Protein AF-A0A9W7YQU5-F1 (afdb_monomer_lite)

Sequence (117 aa):
QVSAEYRDYLVWQFITEVGELLDVMQHAECRMYSSSLLFVYDASKSKYEQVFPSDGQGRKTRGFADRDSDEHEDDSLLDMKAIDFAHSHWMPGQGRDELYIAGLQKLIEVFQSLIED

pLDDT: mean 83.74, std 18.57, range [37.47, 98.56]

Radius of gyration: 16.82 Å; chains: 1; bounding box: 39×33×48 Å

Secondary structure (DSSP, 8-state):
---HHHHHHHHHHHHHHHHHHHHHHHH--EEESS-EEEEEE---HHHHHHHS-TTTT------SS----TT-----SEEEEEE--TTEEE-TTS---HHHHHHHHHHHHHHHHHHH-

Structure (mmCIF, N/CA/C/O backbone):
data_AF-A0A9W7YQU5-F1
#
_entry.id   AF-A0A9W7YQU5-F1
#
loop_
_atom_site.group_PDB
_atom_site.id
_atom_site.type_symbol
_atom_site.label_atom_id
_atom_site.label_alt_id
_atom_site.label_comp_id
_atom_site.label_asym_id
_atom_site.label_entity_id
_atom_site.label_seq_id
_atom_site.pdbx_PDB_ins_code
_atom_site.Cartn_x
_atom_site.Cartn_y
_atom_site.Cartn_z
_atom_site.occupancy
_atom_site.B_iso_or_equiv
_atom_site.auth_seq_id
_atom_site.auth_comp_id
_atom_site.auth_asym_id
_atom_site.auth_atom_id
_atom_site.pdbx_PDB_model_num
ATOM 1 N N . GLN A 1 1 ? 20.850 -4.525 -12.793 1.00 58.28 1 GLN A N 1
ATOM 2 C CA . GLN A 1 1 ? 20.420 -3.332 -12.039 1.00 58.28 1 GLN A CA 1
ATOM 3 C C . GLN A 1 1 ? 19.052 -2.941 -12.574 1.00 58.28 1 GLN A C 1
ATOM 5 O O . GLN A 1 1 ? 18.892 -2.954 -13.790 1.00 58.28 1 GLN A O 1
ATOM 10 N N . VAL A 1 2 ? 18.076 -2.713 -11.695 1.00 69.50 2 VAL A N 1
ATOM 11 C CA . VAL A 1 2 ? 16.735 -2.220 -12.062 1.00 69.50 2 VAL A CA 1
ATOM 12 C C . VAL A 1 2 ? 16.891 -0.838 -12.713 1.00 69.50 2 VAL A C 1
ATOM 14 O O . VAL A 1 2 ? 17.706 -0.046 -12.237 1.00 69.50 2 VAL A O 1
ATOM 17 N N . SER A 1 3 ? 16.204 -0.570 -13.830 1.00 83.56 3 SER A N 1
ATOM 18 C CA . SER A 1 3 ? 16.246 0.756 -14.465 1.00 83.56 3 SER A CA 1
ATOM 19 C C . SER A 1 3 ? 15.560 1.791 -13.569 1.00 83.56 3 SER A C 1
ATOM 21 O O . SER A 1 3 ? 14.670 1.439 -12.797 1.00 83.56 3 SER A O 1
ATOM 23 N N . ALA A 1 4 ? 15.954 3.064 -13.671 1.00 86.38 4 ALA A N 1
ATOM 24 C CA . ALA A 1 4 ? 15.293 4.139 -12.924 1.00 86.38 4 ALA A CA 1
ATOM 25 C C . ALA A 1 4 ? 13.789 4.191 -13.251 1.00 8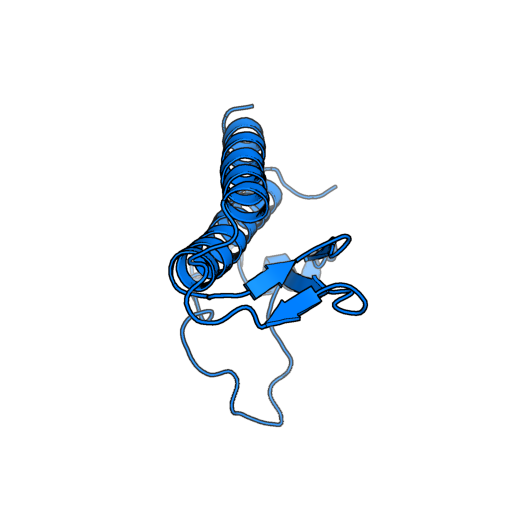6.38 4 ALA A C 1
ATOM 27 O O . ALA A 1 4 ? 12.968 4.225 -12.349 1.00 86.38 4 ALA A O 1
ATOM 28 N N . GLU A 1 5 ? 13.435 4.035 -14.530 1.00 85.75 5 GLU A N 1
ATOM 29 C CA . GLU A 1 5 ? 12.044 3.949 -14.992 1.00 85.75 5 GLU A CA 1
ATOM 30 C C . GLU A 1 5 ? 11.267 2.797 -14.336 1.00 85.75 5 GLU A C 1
ATOM 32 O O . GLU A 1 5 ? 10.142 2.992 -13.879 1.00 85.75 5 GLU A O 1
ATOM 37 N N . TYR A 1 6 ? 11.867 1.603 -14.231 1.00 86.44 6 TYR A N 1
ATOM 38 C CA . TYR A 1 6 ? 11.194 0.471 -13.595 1.00 86.44 6 TYR A CA 1
ATOM 39 C C . TYR A 1 6 ? 11.057 0.673 -12.084 1.00 86.44 6 TYR A C 1
ATOM 41 O O . TYR A 1 6 ? 10.009 0.378 -11.518 1.00 86.44 6 TYR A O 1
ATOM 49 N N . ARG A 1 7 ? 12.082 1.228 -11.428 1.00 89.31 7 ARG A N 1
ATOM 50 C CA . ARG A 1 7 ? 12.007 1.613 -10.014 1.00 89.31 7 ARG A CA 1
ATOM 51 C C . ARG A 1 7 ? 10.864 2.600 -9.784 1.00 89.31 7 ARG A C 1
ATOM 53 O O . ARG A 1 7 ? 10.058 2.367 -8.892 1.00 89.31 7 ARG A O 1
ATOM 60 N N . ASP A 1 8 ? 10.775 3.658 -10.582 1.00 91.06 8 ASP A N 1
ATOM 61 C CA . ASP A 1 8 ? 9.753 4.692 -10.410 1.00 91.06 8 ASP A CA 1
ATOM 62 C C . ASP A 1 8 ? 8.352 4.111 -10.631 1.00 91.06 8 ASP A C 1
ATOM 64 O O . ASP A 1 8 ? 7.443 4.389 -9.851 1.00 91.06 8 ASP A O 1
ATOM 68 N N . TYR A 1 9 ? 8.188 3.226 -11.623 1.00 90.50 9 TYR A N 1
ATOM 69 C CA . TYR A 1 9 ? 6.957 2.456 -11.803 1.00 90.50 9 TYR A CA 1
ATOM 70 C C . TYR A 1 9 ? 6.595 1.642 -10.550 1.00 90.50 9 TYR A C 1
ATOM 72 O O . TYR A 1 9 ? 5.470 1.755 -10.066 1.00 90.50 9 TYR A O 1
ATOM 80 N N . LEU A 1 10 ? 7.534 0.865 -9.994 1.00 92.31 10 LEU A N 1
ATOM 81 C CA . LEU A 1 10 ? 7.294 0.063 -8.787 1.00 92.31 10 LEU A CA 1
ATOM 82 C C . LEU A 1 10 ? 6.879 0.937 -7.599 1.00 92.31 10 LEU A C 1
ATOM 84 O O . LEU A 1 10 ? 5.913 0.618 -6.908 1.00 92.31 10 LEU A O 1
ATOM 88 N N . VAL A 1 11 ? 7.574 2.056 -7.375 1.00 95.25 11 VAL A N 1
ATOM 89 C CA . VAL A 1 11 ? 7.265 2.968 -6.265 1.00 95.25 11 VAL A CA 1
ATOM 90 C C . VAL A 1 11 ? 5.878 3.591 -6.443 1.00 95.25 11 VAL A C 1
ATOM 92 O O . VAL A 1 11 ? 5.090 3.589 -5.500 1.00 95.25 11 VAL A O 1
ATOM 95 N N . TRP A 1 12 ? 5.526 4.047 -7.649 1.00 94.88 12 TRP A N 1
ATOM 96 C CA . TRP A 1 12 ? 4.186 4.574 -7.940 1.00 94.88 12 TRP A CA 1
ATOM 97 C C . TRP A 1 12 ? 3.072 3.553 -7.701 1.00 94.88 12 TRP A C 1
ATOM 99 O O . TRP A 1 12 ? 2.003 3.896 -7.189 1.00 94.88 12 TRP A O 1
ATOM 109 N N . GLN A 1 13 ? 3.304 2.293 -8.061 1.00 94.25 13 GLN A N 1
ATOM 110 C CA . GLN A 1 13 ? 2.337 1.230 -7.813 1.00 94.25 13 GLN A CA 1
ATOM 111 C C . GLN A 1 13 ? 2.204 0.923 -6.319 1.00 94.25 13 GLN A C 1
ATOM 113 O O . GLN A 1 13 ? 1.084 0.829 -5.829 1.00 94.25 13 GLN A O 1
ATOM 118 N N . PHE A 1 14 ? 3.300 0.881 -5.558 1.00 97.19 14 PHE A N 1
ATOM 119 C CA . PHE A 1 14 ? 3.206 0.718 -4.105 1.00 97.19 14 PHE A CA 1
ATOM 120 C C . PHE A 1 14 ? 2.525 1.900 -3.408 1.00 97.19 14 PHE A C 1
ATOM 122 O O . PHE A 1 14 ? 1.775 1.680 -2.462 1.00 97.19 14 PHE A O 1
ATOM 129 N N . ILE A 1 15 ? 2.706 3.138 -3.884 1.00 97.75 15 ILE A N 1
ATOM 130 C CA . ILE A 1 15 ? 1.914 4.289 -3.412 1.00 97.75 15 ILE A CA 1
ATOM 131 C C . ILE A 1 15 ? 0.419 4.042 -3.640 1.00 97.75 15 ILE A C 1
ATOM 133 O O . ILE A 1 15 ? -0.388 4.343 -2.763 1.00 97.75 15 ILE A O 1
ATOM 137 N N . THR A 1 16 ? 0.058 3.483 -4.797 1.00 96.56 16 THR A N 1
ATOM 138 C CA . THR A 1 16 ? -1.336 3.168 -5.138 1.00 96.56 16 THR A CA 1
ATOM 139 C C . THR A 1 16 ? -1.900 2.106 -4.190 1.00 96.56 16 THR A C 1
ATOM 141 O O . THR A 1 16 ? -2.909 2.359 -3.541 1.00 96.56 16 THR A O 1
ATOM 144 N N . GLU A 1 17 ? -1.204 0.981 -4.014 1.00 97.25 17 GLU A N 1
ATOM 145 C CA . GLU A 1 17 ? -1.617 -0.120 -3.125 1.00 97.25 17 GLU A CA 1
ATOM 146 C C . GLU A 1 17 ? -1.733 0.316 -1.650 1.00 97.25 17 GLU A C 1
ATOM 148 O O . GLU A 1 17 ? -2.705 -0.007 -0.963 1.00 97.25 17 GLU A O 1
ATOM 153 N N . VAL A 1 18 ? -0.775 1.106 -1.145 1.00 98.38 18 VAL A N 1
ATOM 154 C CA . VAL A 1 18 ? -0.857 1.674 0.213 1.00 98.38 18 VAL A CA 1
ATOM 155 C C . VAL A 1 18 ? -2.023 2.663 0.319 1.00 98.38 18 VAL A C 1
ATOM 157 O O . VAL A 1 18 ? -2.684 2.716 1.356 1.00 98.38 18 VAL A O 1
ATOM 160 N N . GLY A 1 19 ? -2.299 3.425 -0.743 1.00 98.19 19 GLY A N 1
ATOM 161 C CA . GLY A 1 19 ? -3.442 4.333 -0.832 1.00 98.19 19 GLY A CA 1
ATOM 162 C C . GLY A 1 19 ? -4.790 3.609 -0.777 1.00 98.19 19 GLY A C 1
ATOM 163 O O . GLY A 1 19 ? -5.686 4.053 -0.062 1.00 98.19 19 GLY A O 1
ATOM 164 N N . GLU A 1 20 ? -4.918 2.471 -1.457 1.00 97.62 20 GLU A N 1
ATOM 165 C CA . GLU A 1 20 ? -6.115 1.623 -1.396 1.00 97.62 20 GLU A CA 1
ATOM 166 C C . GLU A 1 20 ? -6.324 1.047 0.007 1.00 97.62 20 GLU A C 1
ATOM 168 O O . GLU A 1 20 ? -7.424 1.121 0.559 1.00 97.62 20 GLU A O 1
ATOM 173 N N . LEU A 1 21 ? -5.259 0.543 0.640 1.00 97.88 21 LEU A N 1
ATOM 174 C CA . LEU A 1 21 ? -5.336 0.094 2.030 1.00 97.88 21 LEU A CA 1
ATOM 175 C C . LEU A 1 21 ? -5.719 1.242 2.973 1.00 97.88 21 LEU A C 1
ATOM 177 O O . LEU A 1 21 ? -6.517 1.046 3.889 1.00 97.88 21 LEU A O 1
ATOM 181 N N . LEU A 1 22 ? -5.172 2.439 2.760 1.00 98.31 22 LEU A N 1
ATOM 182 C CA . LEU A 1 22 ? -5.512 3.622 3.543 1.00 98.31 22 LEU A CA 1
ATOM 183 C C . LEU A 1 22 ? -7.003 3.967 3.417 1.00 98.31 22 LEU A C 1
ATOM 185 O O . LEU A 1 22 ? -7.629 4.249 4.437 1.00 98.31 22 LEU A O 1
ATOM 189 N N . ASP A 1 23 ? -7.582 3.912 2.216 1.00 98.06 23 ASP A N 1
ATOM 190 C CA . ASP A 1 23 ? -9.016 4.152 2.002 1.00 98.06 23 ASP A CA 1
ATOM 191 C C . ASP A 1 23 ? -9.890 3.130 2.750 1.00 98.06 23 ASP A C 1
ATOM 193 O O . ASP A 1 23 ? -10.832 3.501 3.458 1.00 98.06 23 ASP A O 1
ATOM 197 N N . VAL A 1 24 ? -9.514 1.847 2.711 1.00 97.12 24 VAL A N 1
ATOM 198 C CA . VAL A 1 24 ? -10.179 0.799 3.504 1.00 97.12 24 VAL A CA 1
ATOM 199 C C . VAL A 1 24 ? -10.074 1.101 5.001 1.00 97.12 24 VAL A C 1
ATOM 201 O O . VAL A 1 24 ? -11.078 1.089 5.719 1.00 97.12 24 VAL A O 1
ATOM 204 N N . MET A 1 25 ? -8.873 1.418 5.487 1.00 97.19 25 MET A N 1
ATOM 205 C CA . MET A 1 25 ? -8.623 1.662 6.909 1.00 97.19 25 MET A CA 1
ATOM 206 C C . MET A 1 25 ? -9.310 2.926 7.436 1.00 97.19 25 MET A C 1
ATOM 208 O O . MET A 1 25 ? -9.612 2.988 8.626 1.00 97.19 25 MET A O 1
ATOM 212 N N . GLN A 1 26 ? -9.626 3.905 6.582 1.00 97.00 26 GLN A N 1
ATOM 213 C CA . GLN A 1 26 ? -10.416 5.078 6.977 1.00 97.00 26 GLN A CA 1
ATOM 214 C C . GLN A 1 26 ? -11.844 4.725 7.410 1.00 97.00 26 GLN A C 1
ATOM 216 O O . GLN A 1 26 ? -12.429 5.463 8.206 1.00 97.00 26 GLN A O 1
ATOM 221 N N . HIS A 1 27 ? -12.378 3.609 6.913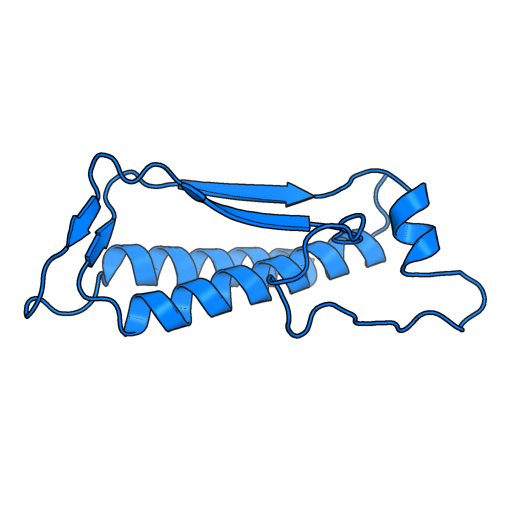 1.00 95.88 27 HIS A N 1
ATOM 222 C CA . HIS A 1 27 ? -13.749 3.165 7.157 1.00 95.88 27 HIS A CA 1
ATOM 223 C C . HIS A 1 27 ? -13.821 1.906 8.035 1.00 95.88 27 HIS A C 1
ATOM 225 O O . HIS A 1 27 ? -14.886 1.581 8.561 1.00 95.88 27 HIS A O 1
ATOM 231 N N . ALA A 1 28 ? -12.705 1.197 8.218 1.00 95.75 28 ALA A N 1
ATOM 232 C CA . ALA A 1 28 ? -12.642 -0.007 9.032 1.00 95.75 28 ALA A CA 1
ATOM 233 C C . ALA A 1 28 ? -12.587 0.312 10.536 1.00 95.75 28 ALA A C 1
ATOM 235 O O . ALA A 1 28 ? -11.718 1.039 11.017 1.00 95.75 28 ALA A O 1
ATOM 236 N N . GLU A 1 29 ? -13.474 -0.311 11.310 1.00 97.44 29 GLU A N 1
ATOM 237 C CA . GLU A 1 29 ? -13.474 -0.232 12.773 1.00 97.44 29 GLU A CA 1
ATOM 238 C C . GLU A 1 29 ? -12.681 -1.392 13.386 1.00 97.44 29 GLU A C 1
ATOM 240 O O . GLU A 1 29 ? -13.209 -2.231 14.114 1.00 97.44 29 GLU A O 1
ATOM 245 N N . CYS A 1 30 ? -11.391 -1.472 13.069 1.00 96.56 30 CYS A N 1
ATOM 246 C CA . CYS A 1 30 ? -10.472 -2.440 13.663 1.00 96.56 30 CYS A CA 1
ATOM 247 C C . CYS A 1 30 ? -9.288 -1.742 14.339 1.00 96.56 30 CYS A C 1
ATOM 249 O O . CYS A 1 30 ? -9.114 -0.528 14.236 1.00 96.56 30 CYS A O 1
ATOM 251 N N . ARG A 1 31 ? -8.495 -2.508 15.088 1.00 97.12 31 ARG A N 1
ATOM 252 C CA . ARG A 1 31 ? -7.175 -2.108 15.579 1.00 97.12 31 ARG A CA 1
ATOM 253 C C . ARG A 1 31 ? -6.154 -3.120 15.109 1.00 97.12 31 ARG A C 1
ATOM 255 O O . ARG A 1 31 ? -6.370 -4.314 15.307 1.00 97.12 31 ARG A O 1
ATOM 262 N N . MET A 1 32 ? -5.079 -2.654 14.491 1.00 95.50 32 MET A N 1
ATOM 263 C CA . MET A 1 32 ? -4.050 -3.507 13.902 1.00 95.50 32 MET A CA 1
ATOM 264 C C . MET A 1 32 ? -2.730 -3.336 14.647 1.00 95.50 32 MET A C 1
ATOM 266 O O . MET A 1 32 ? -1.873 -2.533 14.277 1.00 95.50 32 MET A O 1
ATOM 270 N N . TYR A 1 33 ? -2.563 -4.099 15.727 1.00 93.62 33 TYR A N 1
ATOM 2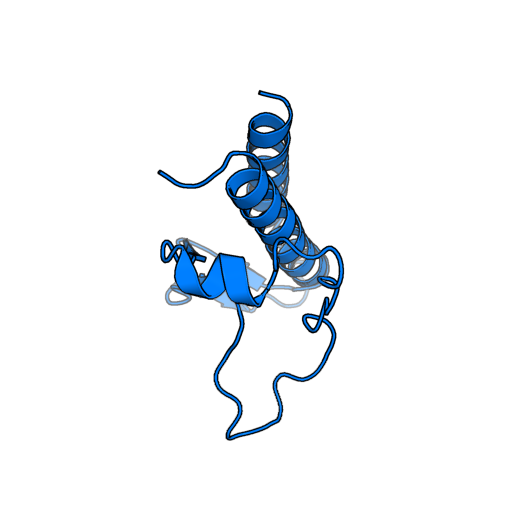71 C CA . TYR A 1 33 ? -1.320 -4.101 16.491 1.00 93.62 33 TYR A CA 1
ATOM 272 C C . TYR A 1 33 ? -0.343 -5.122 15.919 1.00 93.62 33 TYR A C 1
ATOM 274 O O . TYR A 1 33 ? -0.707 -6.271 15.679 1.00 93.62 33 TYR A O 1
ATOM 282 N N . SER A 1 34 ? 0.912 -4.704 15.736 1.00 94.19 34 SER A N 1
ATOM 283 C CA . SER A 1 34 ? 2.013 -5.572 15.290 1.00 94.19 34 SER A CA 1
ATOM 284 C C . SER A 1 34 ? 1.810 -6.258 13.931 1.00 94.19 34 SER A C 1
ATOM 286 O O . SER A 1 34 ? 2.555 -7.177 13.606 1.00 94.19 34 SER A O 1
ATOM 288 N N . SER A 1 35 ? 0.858 -5.796 13.119 1.00 95.31 35 SER A N 1
ATOM 289 C CA . SER A 1 35 ? 0.745 -6.211 11.719 1.00 95.31 35 SER A CA 1
ATOM 290 C C . SER A 1 35 ? 1.860 -5.601 10.872 1.00 95.31 35 SER A C 1
ATOM 292 O O . SER A 1 35 ? 2.338 -4.506 11.178 1.00 95.31 35 SER A O 1
ATOM 294 N N . SER A 1 36 ? 2.196 -6.253 9.764 1.00 96.12 36 SER A N 1
ATOM 295 C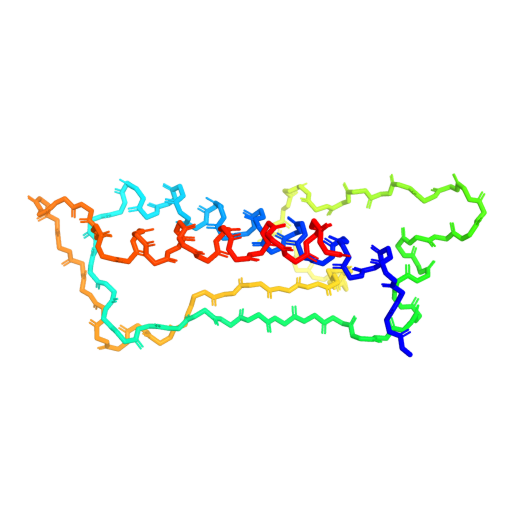 CA . SER A 1 36 ? 3.213 -5.783 8.818 1.00 96.12 36 SER A CA 1
ATOM 296 C C . SER A 1 36 ? 2.632 -5.584 7.423 1.00 96.12 36 SER A C 1
ATOM 298 O O . SER A 1 36 ? 1.637 -6.209 7.062 1.00 96.12 36 SER A O 1
ATOM 300 N N . LEU A 1 37 ? 3.275 -4.734 6.623 1.00 97.69 37 LEU A N 1
ATOM 301 C CA . LEU A 1 37 ? 3.058 -4.685 5.179 1.00 97.69 37 LEU A CA 1
ATOM 302 C C . LEU A 1 37 ? 4.194 -5.434 4.485 1.00 97.69 37 LEU A C 1
ATOM 304 O O . LEU A 1 37 ? 5.367 -5.126 4.698 1.00 97.69 37 LEU A O 1
ATOM 308 N N . LEU A 1 38 ? 3.839 -6.419 3.668 1.00 97.88 38 LEU A N 1
ATOM 309 C CA . LEU A 1 38 ? 4.758 -7.170 2.828 1.00 97.88 38 LEU A CA 1
ATOM 310 C C . LEU A 1 38 ? 4.717 -6.600 1.411 1.00 97.88 38 LEU A C 1
ATOM 312 O O . LEU A 1 38 ? 3.661 -6.588 0.783 1.00 97.88 38 LEU A O 1
ATOM 316 N N . PHE A 1 39 ? 5.879 -6.170 0.926 1.00 96.81 39 PHE A N 1
ATOM 317 C CA . PHE A 1 39 ? 6.091 -5.672 -0.429 1.00 96.81 39 PHE A CA 1
ATOM 318 C C . PHE A 1 39 ? 6.917 -6.694 -1.204 1.00 96.81 39 PHE A C 1
ATOM 320 O O . PHE A 1 39 ? 8.027 -7.039 -0.790 1.00 96.81 39 PHE A O 1
ATOM 327 N N . VAL A 1 40 ? 6.391 -7.172 -2.327 1.00 94.88 40 VAL A N 1
ATOM 328 C CA . VAL A 1 40 ? 7.074 -8.114 -3.218 1.00 94.88 40 VAL A CA 1
ATOM 329 C C . VAL A 1 40 ? 7.095 -7.512 -4.612 1.00 94.88 40 VAL A C 1
ATOM 331 O O . VAL A 1 40 ? 6.117 -6.914 -5.040 1.00 94.88 40 VAL A O 1
ATOM 334 N N . TYR A 1 41 ? 8.211 -7.648 -5.320 1.00 92.38 41 TYR A N 1
ATOM 335 C CA . TYR A 1 41 ? 8.312 -7.248 -6.718 1.00 92.38 41 TYR A CA 1
ATOM 336 C C . TYR A 1 41 ? 9.187 -8.223 -7.494 1.00 92.38 41 TYR A C 1
ATOM 338 O O . TYR A 1 41 ? 10.069 -8.882 -6.934 1.00 92.38 41 TYR A O 1
ATOM 346 N N . ASP A 1 42 ? 8.953 -8.298 -8.798 1.00 89.25 42 ASP A N 1
ATOM 347 C CA . ASP A 1 42 ? 9.751 -9.113 -9.696 1.00 89.25 42 ASP A CA 1
ATOM 348 C C . ASP A 1 42 ? 10.999 -8.338 -10.145 1.00 89.25 42 ASP A C 1
ATOM 350 O O . ASP A 1 42 ? 10.924 -7.311 -10.820 1.00 89.25 42 ASP A O 1
ATOM 354 N N . ALA A 1 43 ? 12.180 -8.823 -9.765 1.00 85.50 43 ALA A N 1
ATOM 355 C CA . ALA A 1 43 ? 13.451 -8.218 -10.160 1.00 85.50 43 ALA A CA 1
ATOM 356 C C . ALA A 1 43 ? 13.940 -8.675 -11.553 1.00 85.50 43 ALA A C 1
ATOM 358 O O . ALA A 1 43 ? 15.006 -8.239 -12.004 1.00 85.50 43 ALA A O 1
ATOM 359 N N . SER A 1 44 ? 13.218 -9.575 -12.231 1.00 81.06 44 SER A N 1
ATOM 360 C CA . SER A 1 44 ? 13.608 -10.113 -13.533 1.00 81.06 44 SER A CA 1
ATOM 361 C C . SER A 1 44 ? 13.368 -9.102 -14.656 1.00 81.06 44 SER A C 1
ATOM 363 O O . SER A 1 44 ? 12.277 -8.574 -14.871 1.00 81.06 44 SER A O 1
ATOM 365 N N . LYS A 1 45 ? 14.424 -8.858 -15.436 1.00 69.62 45 LYS A N 1
ATOM 366 C CA . LYS A 1 45 ? 14.386 -7.953 -16.594 1.00 69.62 45 LYS A CA 1
ATOM 367 C C . LYS A 1 45 ? 13.408 -8.430 -17.676 1.00 69.62 45 LYS A C 1
ATOM 369 O O . LYS A 1 45 ? 12.819 -7.611 -18.369 1.00 69.62 45 LYS A O 1
ATOM 374 N N . SER A 1 46 ? 13.219 -9.744 -17.792 1.00 72.88 46 SER A N 1
ATOM 375 C CA . SER A 1 46 ? 12.372 -10.370 -18.808 1.00 72.88 46 SER A CA 1
ATOM 376 C C . SER A 1 46 ? 10.892 -10.032 -18.651 1.00 72.88 46 SER A C 1
ATOM 378 O O . SER A 1 46 ? 10.242 -9.776 -19.658 1.00 72.88 46 SER A O 1
ATOM 380 N N . LYS A 1 47 ? 10.355 -9.996 -17.423 1.00 72.75 47 LYS A N 1
ATOM 381 C CA . LYS A 1 47 ? 8.945 -9.630 -17.215 1.00 72.75 47 LYS A CA 1
ATOM 382 C C . LYS A 1 47 ? 8.705 -8.144 -17.445 1.00 72.75 47 LYS A C 1
ATOM 384 O O . LYS A 1 47 ? 7.728 -7.768 -18.082 1.00 72.75 47 LYS A O 1
ATOM 389 N N . TYR A 1 48 ? 9.641 -7.300 -17.012 1.00 74.19 48 TYR A N 1
ATOM 390 C CA . TYR A 1 48 ? 9.591 -5.875 -17.329 1.00 74.19 48 TYR A CA 1
ATOM 391 C C . TYR A 1 48 ? 9.527 -5.632 -18.843 1.00 74.19 48 TYR A C 1
ATOM 393 O O . TYR A 1 48 ? 8.652 -4.910 -19.301 1.00 74.19 48 TYR A O 1
ATOM 401 N N . GLU A 1 49 ? 10.400 -6.263 -19.634 1.00 73.81 49 GLU A N 1
ATOM 402 C CA . GLU A 1 49 ? 10.424 -6.094 -21.097 1.00 73.81 49 GLU A CA 1
ATOM 403 C C . GLU A 1 49 ? 9.152 -6.617 -21.791 1.00 73.81 49 GLU A C 1
ATOM 405 O O . GLU A 1 49 ? 8.796 -6.127 -22.861 1.00 73.81 49 GLU A O 1
ATOM 410 N N . GLN A 1 50 ? 8.438 -7.571 -21.182 1.00 72.25 50 GLN A N 1
ATOM 411 C CA . GLN A 1 50 ? 7.127 -8.027 -21.662 1.00 72.25 50 GLN A CA 1
ATOM 412 C C . GLN A 1 50 ? 6.029 -6.982 -21.424 1.00 72.25 50 GLN A C 1
ATOM 414 O O . GLN A 1 50 ? 5.165 -6.790 -22.280 1.00 72.25 50 GLN A O 1
ATOM 419 N N . VAL A 1 51 ? 6.068 -6.289 -20.282 1.00 68.44 51 VAL A N 1
ATOM 420 C CA . VAL A 1 51 ? 5.088 -5.252 -19.915 1.00 68.44 51 VAL A CA 1
ATOM 421 C C . VAL A 1 51 ? 5.407 -3.907 -20.586 1.00 68.44 51 VAL A C 1
ATOM 423 O O . VAL A 1 51 ? 4.498 -3.189 -21.010 1.00 68.44 51 VAL A O 1
ATOM 426 N N . PHE A 1 52 ? 6.695 -3.602 -20.757 1.00 69.38 52 PHE A N 1
ATOM 427 C CA . PHE A 1 52 ? 7.239 -2.383 -21.358 1.00 69.38 52 PHE A CA 1
ATOM 428 C C . PHE A 1 52 ? 8.156 -2.710 -22.557 1.00 69.38 52 PHE A C 1
ATOM 430 O O . PHE A 1 52 ? 9.374 -2.511 -22.488 1.00 69.38 52 PHE A O 1
ATOM 437 N N . PRO A 1 53 ? 7.608 -3.222 -23.676 1.00 66.94 53 PRO A N 1
ATOM 438 C CA . PRO A 1 53 ? 8.397 -3.510 -24.867 1.00 66.94 53 PRO A CA 1
ATOM 439 C C . PRO A 1 53 ? 8.967 -2.225 -25.479 1.00 66.94 53 PRO A C 1
ATOM 441 O O . PRO A 1 53 ? 8.272 -1.215 -25.618 1.00 66.94 53 PRO A O 1
ATOM 444 N N . SER A 1 54 ? 10.232 -2.285 -25.904 1.00 63.88 54 SER A N 1
ATOM 445 C CA . SER A 1 54 ? 10.995 -1.153 -26.458 1.00 63.88 54 SER A CA 1
ATOM 446 C C . SER A 1 54 ? 10.410 -0.562 -27.751 1.00 63.88 54 SER A C 1
ATOM 448 O O . SER A 1 54 ? 10.778 0.541 -28.148 1.00 63.88 54 SER A O 1
ATOM 450 N N . ASP A 1 55 ? 9.462 -1.257 -28.379 1.00 64.00 55 ASP A N 1
ATOM 451 C CA . ASP A 1 55 ? 8.931 -0.946 -29.709 1.00 64.00 55 ASP A CA 1
ATOM 452 C C . ASP A 1 55 ? 7.738 0.034 -29.674 1.00 64.00 55 ASP A C 1
ATOM 454 O O . ASP A 1 55 ? 7.048 0.233 -30.675 1.00 64.00 55 ASP A O 1
ATOM 458 N N . GLY A 1 56 ? 7.452 0.642 -28.516 1.00 52.53 56 GLY A N 1
ATOM 459 C CA . GLY A 1 56 ? 6.429 1.686 -28.368 1.00 52.53 56 GLY A CA 1
ATOM 460 C C . GLY A 1 56 ? 4.973 1.198 -28.394 1.00 52.53 56 GLY A C 1
ATOM 461 O O . GLY A 1 56 ? 4.060 2.016 -28.319 1.00 52.53 56 GLY A O 1
ATOM 462 N N . GLN A 1 57 ? 4.728 -0.116 -28.459 1.00 56.50 57 GLN A N 1
ATOM 463 C CA . GLN A 1 57 ? 3.382 -0.715 -28.348 1.00 56.50 57 GLN A CA 1
ATOM 464 C C . GLN A 1 57 ? 2.970 -1.056 -26.900 1.00 56.50 57 GLN A C 1
ATOM 466 O O . GLN A 1 57 ? 1.907 -1.631 -26.664 1.00 56.50 57 GLN A O 1
ATOM 471 N N . GLY A 1 58 ? 3.794 -0.700 -25.912 1.00 47.44 58 GLY A N 1
ATOM 472 C CA . GLY A 1 58 ? 3.590 -1.043 -24.507 1.00 47.44 58 GLY A CA 1
ATOM 473 C C . GLY A 1 58 ? 2.634 -0.106 -23.779 1.00 47.44 58 GLY A C 1
ATOM 474 O O . GLY A 1 58 ? 3.061 0.883 -23.190 1.00 47.44 58 GLY A O 1
ATOM 475 N N . ARG A 1 59 ? 1.339 -0.435 -23.762 1.00 53.53 59 ARG A N 1
ATOM 476 C CA . ARG A 1 59 ? 0.447 -0.010 -22.673 1.00 53.53 59 ARG A CA 1
ATOM 477 C C . ARG A 1 59 ? -0.750 -0.950 -22.551 1.00 53.53 59 ARG A C 1
ATOM 479 O O . ARG A 1 59 ? -1.865 -0.627 -22.947 1.00 53.53 59 ARG A O 1
ATOM 486 N N . LYS A 1 60 ? -0.530 -2.127 -21.970 1.00 47.91 60 LYS A N 1
ATOM 487 C CA . LYS A 1 60 ? -1.610 -2.838 -21.280 1.00 47.91 60 LYS A CA 1
ATOM 488 C C . LYS A 1 60 ? -1.430 -2.604 -19.790 1.00 47.91 60 LYS A C 1
ATOM 490 O O . LYS A 1 60 ? -0.873 -3.430 -19.085 1.00 47.91 60 LYS A O 1
ATOM 495 N N . THR A 1 61 ? -1.935 -1.475 -19.306 1.00 48.22 61 THR A N 1
ATOM 496 C CA . THR A 1 61 ? -2.346 -1.357 -17.904 1.00 48.22 61 THR A CA 1
ATOM 497 C C . THR A 1 61 ? -3.518 -2.321 -17.695 1.00 48.22 61 THR A C 1
ATOM 499 O O . THR A 1 61 ? -4.675 -1.919 -17.761 1.00 48.22 61 THR A O 1
ATOM 502 N N . ARG A 1 62 ? -3.231 -3.618 -17.552 1.00 45.59 62 ARG A N 1
ATOM 503 C CA . ARG A 1 62 ? -4.202 -4.666 -17.195 1.00 45.59 62 ARG A CA 1
ATOM 504 C C . ARG A 1 62 ? -4.226 -4.912 -15.681 1.00 45.59 62 ARG A C 1
ATOM 506 O O . ARG A 1 62 ? -4.462 -6.019 -15.234 1.00 45.59 62 ARG A O 1
ATOM 513 N N . GLY A 1 63 ? -4.006 -3.860 -14.899 1.00 43.38 63 GLY A N 1
ATOM 514 C CA . GLY A 1 63 ? -4.150 -3.871 -13.443 1.00 43.38 63 GLY A CA 1
ATOM 515 C C . GLY A 1 63 ? -5.375 -3.082 -12.992 1.00 43.38 63 GLY A C 1
ATOM 516 O O . GLY A 1 63 ? -5.267 -2.271 -12.089 1.00 43.38 63 GLY A O 1
ATOM 517 N N . PHE A 1 64 ? -6.512 -3.229 -13.671 1.00 51.72 64 PHE A N 1
ATOM 518 C CA . PHE A 1 64 ? -7.799 -2.762 -13.158 1.00 51.72 64 PHE A CA 1
ATOM 519 C C . PHE A 1 64 ? -8.810 -3.895 -13.337 1.00 51.72 64 PHE A C 1
ATOM 521 O O . PHE A 1 64 ? -9.161 -4.222 -14.467 1.00 51.72 64 PHE A O 1
ATOM 528 N N . ALA A 1 65 ? -9.242 -4.445 -12.199 1.00 46.56 65 ALA A N 1
ATOM 529 C CA . ALA A 1 65 ? -10.397 -5.322 -12.000 1.00 46.56 65 ALA A CA 1
ATOM 530 C C . ALA A 1 65 ? -10.395 -6.689 -12.723 1.00 46.56 65 ALA A C 1
ATOM 532 O O . ALA A 1 65 ? -10.836 -6.793 -13.860 1.00 46.56 65 ALA A O 1
A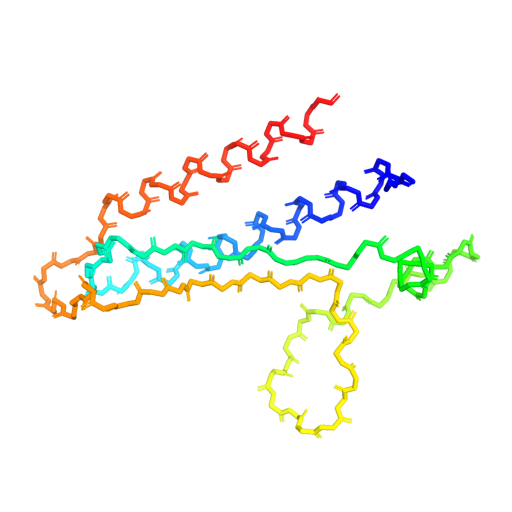TOM 533 N N . ASP A 1 66 ? -9.929 -7.734 -12.028 1.00 37.47 66 ASP A N 1
ATOM 534 C CA . ASP A 1 66 ? -10.728 -8.924 -11.656 1.00 37.47 66 ASP A CA 1
ATOM 535 C C . ASP A 1 66 ? -9.807 -9.952 -10.973 1.00 37.47 66 ASP A C 1
ATOM 537 O O . ASP A 1 66 ? -9.103 -10.717 -11.630 1.00 37.47 66 ASP A O 1
ATOM 541 N N . ARG A 1 67 ? -9.793 -9.987 -9.632 1.00 46.31 67 ARG A N 1
ATOM 542 C CA . A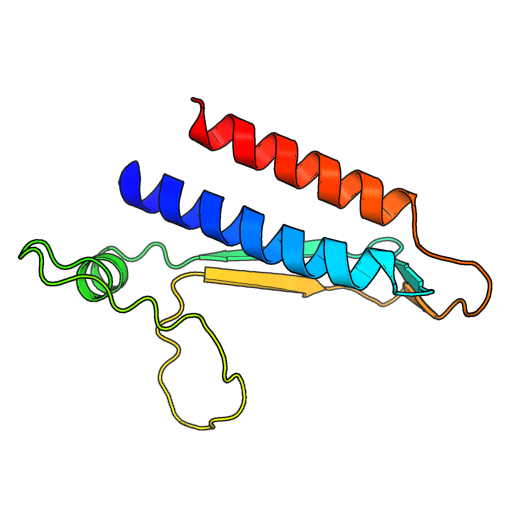RG A 1 67 ? -9.193 -11.102 -8.870 1.00 46.31 67 ARG A CA 1
ATOM 543 C C . ARG A 1 67 ? -10.228 -12.222 -8.698 1.00 46.31 67 ARG A C 1
ATOM 545 O O . ARG A 1 67 ? -10.500 -12.623 -7.575 1.00 46.31 67 ARG A O 1
ATOM 552 N N . ASP A 1 68 ? -10.832 -12.665 -9.800 1.00 43.88 68 ASP A N 1
ATOM 553 C CA . ASP A 1 68 ? -11.843 -13.735 -9.797 1.00 43.88 68 ASP A CA 1
ATOM 554 C C . ASP A 1 68 ? -11.783 -14.596 -11.078 1.00 43.88 68 ASP A C 1
ATOM 556 O O . ASP A 1 68 ? -12.796 -14.995 -11.649 1.00 43.88 68 ASP A O 1
ATOM 560 N N . SER A 1 69 ? -10.570 -14.890 -11.561 1.00 39.19 69 SER A N 1
ATOM 561 C CA . SER A 1 69 ? -10.370 -15.896 -12.609 1.00 39.19 69 SER A CA 1
ATOM 562 C C . SER A 1 69 ? -9.207 -16.814 -12.257 1.00 39.19 69 SER A C 1
ATOM 564 O O . SER A 1 69 ? -8.038 -16.457 -12.407 1.00 39.19 69 SER A O 1
ATOM 566 N N . ASP A 1 70 ? -9.554 -18.019 -11.812 1.00 49.66 70 ASP A N 1
ATOM 567 C CA . ASP A 1 70 ? -8.659 -19.169 -11.786 1.00 49.66 70 ASP A CA 1
ATOM 568 C C . ASP A 1 70 ? -8.076 -19.392 -13.205 1.00 49.66 70 ASP A C 1
ATOM 570 O O . ASP A 1 70 ? -8.819 -19.400 -14.185 1.00 49.66 70 ASP A O 1
ATOM 574 N N . GLU A 1 71 ? -6.750 -19.564 -13.304 1.00 46.25 71 GLU A N 1
ATOM 575 C CA . GLU A 1 71 ? -5.955 -19.890 -14.516 1.00 46.25 71 GLU A CA 1
ATOM 576 C C . GLU A 1 71 ? -5.429 -18.755 -15.432 1.00 46.25 71 GLU A C 1
ATOM 578 O O . GLU A 1 71 ? -5.202 -18.968 -16.628 1.00 46.25 71 GLU A O 1
ATOM 583 N N . HIS A 1 72 ? -5.088 -17.580 -14.900 1.00 41.53 72 HIS A N 1
ATOM 584 C CA . HIS A 1 72 ? -4.180 -16.659 -15.604 1.00 41.53 72 HIS A CA 1
ATOM 585 C C . HIS A 1 72 ? -2.846 -16.545 -14.864 1.00 41.53 72 HIS A C 1
ATOM 587 O O . HIS A 1 72 ? -2.826 -16.273 -13.666 1.00 41.53 72 HIS A O 1
ATOM 593 N N . GLU A 1 73 ? -1.734 -16.807 -15.569 1.00 51.12 73 GLU A N 1
ATOM 594 C CA . GLU A 1 73 ? -0.390 -16.463 -15.093 1.00 51.12 73 GLU A CA 1
ATOM 595 C C . GLU A 1 73 ? -0.431 -15.007 -14.625 1.00 51.12 73 GLU A C 1
ATOM 597 O O . GLU A 1 73 ? -0.807 -14.116 -15.386 1.00 51.12 73 GLU A O 1
ATOM 602 N N . ASP A 1 74 ? -0.151 -14.793 -13.341 1.00 60.50 74 ASP A N 1
ATOM 603 C CA . ASP A 1 74 ? -0.185 -13.467 -12.748 1.00 60.50 74 ASP A CA 1
ATOM 604 C C . ASP A 1 74 ? 0.955 -12.635 -13.349 1.00 60.50 74 ASP A C 1
ATOM 606 O O . ASP A 1 74 ? 2.113 -12.721 -12.932 1.00 60.50 74 ASP A O 1
ATOM 610 N N . ASP A 1 75 ? 0.613 -11.859 -14.377 1.00 65.75 75 ASP A N 1
ATOM 611 C CA . ASP A 1 75 ? 1.489 -10.884 -15.026 1.00 65.75 75 ASP A CA 1
ATOM 612 C C . ASP A 1 75 ? 1.798 -9.687 -14.098 1.00 65.75 75 ASP A C 1
ATOM 614 O O . ASP A 1 75 ? 2.434 -8.718 -14.530 1.00 65.75 75 ASP A O 1
ATOM 618 N N . SER A 1 76 ? 1.357 -9.707 -12.829 1.00 77.25 76 SER A N 1
ATOM 619 C CA . SER A 1 76 ? 1.720 -8.680 -11.860 1.00 77.25 76 SER A CA 1
ATOM 620 C C . SER A 1 76 ? 3.238 -8.636 -11.651 1.00 77.25 76 SER A C 1
ATOM 622 O O . SER A 1 76 ? 3.939 -9.635 -11.468 1.00 77.25 76 SER A O 1
ATOM 624 N N . LEU A 1 77 ? 3.775 -7.418 -11.709 1.00 87.50 77 LEU A N 1
ATOM 625 C CA . LEU A 1 77 ? 5.192 -7.150 -11.454 1.00 87.50 77 LEU A CA 1
ATOM 626 C C . LEU A 1 77 ? 5.478 -6.924 -9.967 1.00 87.50 77 LEU A C 1
ATOM 628 O O . LEU A 1 77 ? 6.640 -6.834 -9.568 1.00 87.50 77 LEU A O 1
ATOM 632 N N . LEU A 1 78 ? 4.432 -6.807 -9.155 1.00 91.50 78 LEU A N 1
ATOM 633 C CA . LEU A 1 78 ? 4.504 -6.548 -7.728 1.00 91.50 78 LEU A CA 1
ATOM 634 C C . LEU A 1 78 ? 3.239 -7.007 -7.025 1.00 91.50 78 LEU A C 1
ATOM 636 O O . LEU A 1 78 ? 2.174 -7.091 -7.631 1.00 91.50 78 LEU A O 1
ATOM 640 N N . ASP A 1 79 ? 3.373 -7.210 -5.722 1.00 93.62 79 ASP A N 1
ATOM 641 C CA . ASP A 1 79 ? 2.247 -7.394 -4.832 1.00 93.62 79 ASP A CA 1
ATOM 642 C C . ASP A 1 79 ? 2.490 -6.699 -3.488 1.00 93.62 79 ASP A C 1
ATOM 644 O O . ASP A 1 79 ? 3.625 -6.613 -3.000 1.00 93.62 79 ASP A O 1
ATOM 648 N N . MET A 1 80 ? 1.407 -6.223 -2.877 1.00 96.69 80 MET A N 1
ATOM 649 C CA . MET A 1 80 ? 1.397 -5.710 -1.514 1.00 96.69 80 MET A CA 1
ATOM 650 C C . MET A 1 80 ? 0.314 -6.415 -0.697 1.00 96.69 80 MET A C 1
ATOM 652 O O . MET A 1 80 ? -0.834 -6.574 -1.128 1.00 96.69 80 MET A O 1
ATOM 656 N N . LYS A 1 81 ? 0.670 -6.833 0.521 1.00 96.38 81 LYS A N 1
ATOM 657 C CA . LYS A 1 81 ? -0.271 -7.439 1.467 1.00 96.38 81 LYS A CA 1
ATOM 658 C C . LYS A 1 81 ? -0.040 -6.937 2.883 1.00 96.38 81 LYS A C 1
ATOM 660 O O . LYS A 1 81 ? 1.091 -6.909 3.359 1.00 96.38 81 LYS A O 1
ATOM 665 N N . ALA A 1 82 ? -1.125 -6.616 3.583 1.00 96.00 82 ALA A N 1
ATOM 666 C CA . ALA A 1 82 ? -1.104 -6.567 5.039 1.00 96.00 82 ALA A CA 1
ATOM 667 C C . ALA A 1 82 ? -1.098 -8.002 5.587 1.00 96.00 82 ALA A C 1
ATOM 669 O O . ALA A 1 82 ? -1.873 -8.845 5.133 1.00 96.00 82 ALA A O 1
ATOM 670 N N . ILE A 1 83 ? -0.210 -8.282 6.537 1.00 97.00 83 ILE A N 1
ATOM 671 C CA . ILE A 1 83 ? -0.002 -9.604 7.137 1.00 97.00 83 ILE A CA 1
ATOM 672 C C . ILE A 1 83 ? 0.106 -9.505 8.664 1.00 97.00 83 ILE A C 1
ATOM 674 O O . ILE A 1 83 ? 0.215 -8.412 9.222 1.00 97.00 83 ILE A O 1
ATOM 678 N N . ASP A 1 84 ? 0.109 -10.665 9.325 1.00 96.12 84 ASP A N 1
ATOM 679 C CA . ASP A 1 84 ? 0.219 -10.823 10.781 1.00 96.12 84 ASP A CA 1
ATOM 680 C C . ASP A 1 84 ? -0.895 -10.128 11.579 1.00 96.12 84 ASP A C 1
ATOM 682 O O . ASP A 1 84 ? -0.701 -9.132 12.269 1.00 96.12 84 ASP A O 1
ATOM 686 N N . PHE A 1 85 ? -2.092 -10.719 11.543 1.00 95.62 85 PHE A N 1
ATOM 687 C CA . PHE A 1 85 ? -3.279 -10.215 12.248 1.00 95.62 85 PHE A CA 1
ATOM 688 C C . PHE A 1 85 ? -3.509 -10.849 13.629 1.00 95.62 85 PHE A C 1
ATOM 690 O O . PHE A 1 85 ? -4.594 -10.720 14.193 1.00 95.62 85 PHE A O 1
ATOM 697 N N . ALA A 1 86 ? -2.520 -11.554 14.190 1.00 94.19 86 ALA A N 1
ATOM 698 C CA . ALA A 1 86 ? -2.673 -12.299 15.447 1.00 94.19 86 ALA A CA 1
ATOM 699 C C . ALA A 1 86 ? -3.044 -11.411 16.653 1.00 94.19 86 ALA A C 1
ATOM 701 O O . ALA A 1 86 ? -3.651 -11.889 17.612 1.00 94.19 86 ALA A O 1
ATOM 702 N N . HIS A 1 87 ? -2.699 -10.122 16.594 1.00 93.50 87 HIS A N 1
ATOM 703 C CA . HIS A 1 87 ? -3.037 -9.111 17.600 1.00 93.50 87 HIS A CA 1
ATOM 704 C C . HIS A 1 87 ? -3.972 -8.022 17.054 1.00 93.50 87 HIS A C 1
ATOM 706 O O . HIS A 1 87 ? -4.105 -6.953 17.651 1.00 93.50 87 HIS A O 1
ATOM 712 N N . SER A 1 88 ? -4.628 -8.288 15.923 1.00 95.50 88 SER A N 1
ATOM 713 C CA . SER A 1 88 ? -5.625 -7.387 15.360 1.00 95.50 88 SER A CA 1
ATOM 714 C C . SER A 1 88 ? -7.005 -7.687 15.931 1.00 95.50 88 SER A C 1
ATOM 716 O O . SER A 1 88 ? -7.396 -8.842 16.099 1.00 95.50 88 SER A O 1
ATOM 718 N N . HIS A 1 89 ? -7.770 -6.638 16.213 1.00 95.69 89 HIS A N 1
ATOM 719 C CA . HIS A 1 89 ? -9.084 -6.747 16.834 1.00 95.69 89 HIS A CA 1
ATOM 720 C C . HIS A 1 89 ? -10.134 -6.003 16.022 1.00 95.69 89 HIS A C 1
ATOM 722 O O . HIS A 1 89 ? -9.933 -4.854 15.637 1.00 95.69 89 HIS A O 1
ATOM 728 N N . TRP A 1 90 ? -11.281 -6.642 15.806 1.00 95.88 90 TRP A N 1
ATOM 729 C CA . TRP A 1 90 ? -12.483 -5.956 15.345 1.00 95.88 90 TRP A CA 1
ATOM 730 C C . TRP A 1 90 ? -13.092 -5.170 16.513 1.00 95.88 90 TRP A C 1
ATOM 732 O O . TRP A 1 90 ? -13.364 -5.746 17.566 1.00 95.88 90 TRP A O 1
ATOM 742 N N . MET A 1 91 ? -13.267 -3.861 16.343 1.00 94.75 91 MET A N 1
ATOM 743 C CA . MET A 1 91 ? -13.592 -2.898 17.402 1.00 94.75 91 MET A CA 1
ATOM 744 C C . MET A 1 91 ? -14.752 -1.978 16.973 1.00 94.75 91 MET A C 1
ATOM 746 O O . MET A 1 91 ? -14.576 -0.760 16.884 1.00 94.75 91 MET A O 1
ATOM 750 N N . PRO A 1 92 ? -15.947 -2.541 16.712 1.00 95.56 92 PRO A N 1
ATOM 751 C CA . PRO A 1 92 ? -17.078 -1.786 16.185 1.00 95.56 92 PRO A CA 1
ATOM 752 C C . PRO A 1 92 ? -17.528 -0.692 17.161 1.00 95.56 92 PRO A C 1
ATOM 754 O O . PRO A 1 92 ? -17.546 -0.892 18.379 1.00 95.56 92 PRO A O 1
ATOM 757 N N . GLY A 1 93 ? -17.898 0.469 16.624 1.00 96.19 93 GLY A N 1
ATOM 758 C CA . GLY A 1 93 ? -18.306 1.658 17.371 1.00 96.19 93 GLY A CA 1
ATOM 759 C C . GLY A 1 93 ? -17.166 2.427 18.048 1.00 96.19 93 GLY A C 1
ATOM 760 O O . GLY A 1 93 ? -17.432 3.426 18.717 1.00 96.19 93 GLY A O 1
ATOM 761 N N . GLN A 1 94 ? -15.909 1.991 17.903 1.00 95.06 94 GLN A N 1
ATOM 762 C CA . GLN A 1 94 ? -14.737 2.701 18.435 1.00 95.06 94 GLN A CA 1
ATOM 763 C C . GLN A 1 94 ? -14.025 3.547 17.374 1.00 95.06 94 GLN A C 1
ATOM 765 O O . GLN A 1 94 ? -12.950 4.095 17.641 1.00 95.06 94 GLN A O 1
ATOM 770 N N . GLY A 1 95 ? -14.602 3.655 16.174 1.00 95.62 95 GLY A N 1
ATOM 771 C CA . GLY A 1 95 ? -14.004 4.367 15.055 1.00 95.62 95 GLY A CA 1
ATOM 772 C C . GLY A 1 95 ? -12.746 3.686 14.513 1.00 95.62 95 GLY A C 1
ATOM 773 O O . GLY A 1 95 ? -12.385 2.571 14.898 1.00 95.62 95 GLY A O 1
ATOM 774 N N . ARG A 1 96 ? -12.065 4.385 13.609 1.00 96.88 96 ARG A N 1
ATOM 775 C CA . ARG A 1 96 ? -10.906 3.898 12.848 1.00 96.88 96 ARG A CA 1
ATOM 776 C C . ARG A 1 96 ? -9.596 3.876 13.642 1.00 96.88 96 ARG A C 1
ATOM 778 O O . ARG A 1 96 ? -9.465 4.528 14.679 1.00 96.88 96 ARG A O 1
ATOM 785 N N . ASP A 1 97 ? -8.613 3.133 13.143 1.00 97.81 97 ASP A N 1
ATOM 786 C CA . ASP A 1 97 ? -7.269 3.067 13.729 1.00 97.81 97 ASP A CA 1
ATOM 787 C C . ASP A 1 97 ? -6.405 4.264 13.295 1.00 97.81 97 ASP A C 1
ATOM 789 O O . ASP A 1 97 ? -5.680 4.203 12.303 1.00 97.81 97 ASP A O 1
ATOM 793 N N . GLU A 1 98 ? -6.483 5.374 14.036 1.00 97.44 98 GLU A N 1
ATOM 794 C CA . GLU A 1 98 ? -5.740 6.607 13.718 1.00 97.44 98 GLU A CA 1
ATOM 795 C C . GLU A 1 98 ? -4.213 6.404 13.690 1.00 97.44 98 GLU A C 1
ATOM 797 O O . GLU A 1 98 ? -3.520 7.060 12.913 1.00 97.44 98 GLU A O 1
ATOM 802 N N . LEU A 1 99 ? -3.670 5.495 14.512 1.00 96.38 99 LEU A N 1
ATOM 803 C CA . LEU A 1 99 ? -2.226 5.244 14.556 1.00 96.38 99 LEU A CA 1
ATOM 804 C C . LEU A 1 99 ? -1.767 4.463 13.327 1.00 96.38 99 LEU A C 1
ATOM 806 O O . LEU A 1 99 ? -0.752 4.815 12.723 1.00 96.38 99 LEU A O 1
ATOM 810 N N . TYR A 1 100 ? -2.523 3.433 12.942 1.00 97.25 100 TYR A N 1
ATOM 811 C CA . TYR A 1 100 ? -2.233 2.677 11.728 1.00 97.25 100 TYR A CA 1
ATOM 812 C C . TYR A 1 100 ? -2.344 3.571 10.487 1.00 97.25 100 TYR A C 1
ATOM 814 O O . TYR A 1 100 ? -1.426 3.612 9.669 1.00 97.25 100 TYR A O 1
ATOM 822 N N . ILE A 1 101 ? -3.413 4.371 10.403 1.00 98.25 101 ILE A N 1
ATOM 823 C CA . ILE A 1 101 ? -3.638 5.356 9.334 1.00 98.25 101 ILE A CA 1
ATOM 824 C C . ILE A 1 101 ? -2.475 6.346 9.225 1.00 98.25 101 ILE A C 1
ATOM 826 O O . ILE A 1 101 ? -1.962 6.558 8.125 1.00 98.25 101 ILE A O 1
ATOM 830 N N . ALA A 1 102 ? -2.025 6.921 10.344 1.00 98.25 102 ALA A N 1
ATOM 831 C CA . ALA A 1 102 ? -0.892 7.844 10.348 1.00 98.25 102 ALA A CA 1
ATOM 832 C C . ALA A 1 102 ? 0.398 7.174 9.836 1.00 98.25 102 ALA A C 1
ATOM 834 O O . ALA A 1 102 ? 1.181 7.796 9.117 1.00 98.25 102 ALA A O 1
ATOM 835 N N . GLY A 1 103 ? 0.604 5.891 10.153 1.00 98.06 103 GLY A N 1
ATOM 836 C CA . GLY A 1 103 ? 1.707 5.093 9.618 1.00 98.06 103 GLY A CA 1
ATOM 837 C C . GLY A 1 103 ? 1.644 4.931 8.096 1.00 98.06 103 GLY A C 1
ATOM 838 O O . GLY A 1 103 ? 2.649 5.153 7.421 1.00 98.06 103 GLY A O 1
ATOM 839 N N . LEU A 1 104 ? 0.467 4.611 7.548 1.00 98.31 104 LEU A N 1
ATOM 840 C CA . LEU A 1 104 ? 0.262 4.491 6.097 1.00 98.31 104 LEU A CA 1
ATOM 841 C C . LEU A 1 104 ? 0.491 5.824 5.374 1.00 98.31 104 LEU A C 1
ATOM 843 O O . LEU A 1 104 ? 1.183 5.861 4.359 1.00 98.31 104 LEU A O 1
ATOM 847 N N . GLN A 1 105 ? -0.032 6.926 5.919 1.00 98.50 105 GLN A N 1
ATOM 848 C CA . GLN A 1 105 ? 0.197 8.270 5.379 1.00 98.50 105 GLN A CA 1
ATOM 849 C C . GLN A 1 105 ? 1.690 8.594 5.333 1.00 98.50 105 GLN A C 1
ATOM 851 O O . GLN A 1 105 ? 2.199 9.044 4.307 1.00 98.50 105 GLN A O 1
ATOM 856 N N . LYS A 1 106 ? 2.417 8.289 6.415 1.00 98.56 106 LYS A N 1
ATOM 857 C CA . LYS A 1 106 ? 3.854 8.544 6.465 1.00 98.56 106 LYS A CA 1
ATOM 858 C C . LYS A 1 106 ? 4.642 7.675 5.487 1.00 98.56 106 LYS A C 1
ATOM 860 O O . LYS A 1 106 ? 5.636 8.135 4.932 1.00 98.56 106 LYS A O 1
ATOM 865 N N . LEU A 1 107 ? 4.202 6.440 5.258 1.00 98.25 107 LEU A N 1
ATOM 866 C CA . LEU A 1 107 ? 4.808 5.555 4.268 1.00 98.25 107 LEU A CA 1
ATOM 867 C C . LEU A 1 107 ? 4.635 6.090 2.840 1.00 98.25 107 LEU A C 1
ATOM 869 O O . LEU A 1 107 ? 5.593 6.067 2.071 1.00 98.25 107 LEU A O 1
ATOM 873 N N . ILE A 1 108 ? 3.456 6.627 2.509 1.00 98.25 108 ILE A N 1
ATOM 874 C CA . ILE A 1 108 ? 3.214 7.284 1.215 1.00 98.25 108 ILE A CA 1
ATOM 875 C C . ILE A 1 108 ? 4.177 8.460 1.019 1.00 98.25 108 ILE A C 1
ATOM 877 O O . ILE A 1 108 ? 4.796 8.555 -0.037 1.00 98.25 108 ILE A O 1
ATOM 881 N N . GLU A 1 109 ? 4.362 9.312 2.033 1.00 98.19 109 GLU A N 1
ATOM 882 C CA . GLU A 1 109 ? 5.316 10.432 1.962 1.00 98.19 109 GLU A CA 1
ATOM 883 C C . GLU A 1 109 ? 6.752 9.952 1.693 1.00 98.19 109 GLU A C 1
ATOM 885 O O . GLU A 1 109 ? 7.466 10.531 0.875 1.00 98.19 109 GLU A O 1
ATOM 890 N N . VAL A 1 110 ? 7.181 8.869 2.353 1.00 98.06 110 VAL A N 1
ATOM 891 C CA . VAL A 1 110 ? 8.506 8.276 2.119 1.00 98.06 110 VAL A CA 1
ATOM 892 C C . VAL A 1 110 ? 8.624 7.780 0.680 1.00 98.06 110 VAL A C 1
ATOM 894 O O . VAL A 1 110 ? 9.611 8.086 0.018 1.00 98.06 110 VAL A O 1
ATOM 897 N N . PHE A 1 111 ? 7.625 7.073 0.152 1.00 97.38 111 PHE A N 1
ATOM 898 C CA . PHE A 1 111 ? 7.656 6.629 -1.242 1.00 97.38 111 PHE A CA 1
ATOM 899 C C . PHE A 1 111 ? 7.662 7.789 -2.239 1.00 97.38 111 PHE A C 1
ATOM 901 O O . PHE A 1 111 ? 8.397 7.726 -3.220 1.00 97.38 111 PHE A O 1
ATOM 908 N N . GLN A 1 112 ? 6.917 8.863 -1.978 1.00 96.50 112 GLN A N 1
ATOM 909 C CA . GLN A 1 112 ? 6.951 10.064 -2.815 1.00 96.50 112 GLN A CA 1
ATOM 910 C C . GLN A 1 112 ? 8.359 10.670 -2.864 1.00 96.50 112 GLN A C 1
ATOM 912 O O . GLN A 1 112 ? 8.850 10.952 -3.954 1.00 96.50 112 GLN A O 1
ATOM 917 N N . SER A 1 113 ? 9.057 10.750 -1.724 1.00 96.56 113 SER A N 1
ATOM 918 C CA . SER A 1 113 ? 10.440 11.252 -1.707 1.00 96.56 113 SER A CA 1
ATOM 919 C C . SER A 1 113 ? 11.421 10.400 -2.521 1.00 96.56 113 SER A C 1
ATOM 921 O O . SER A 1 113 ? 12.375 10.939 -3.063 1.00 96.56 113 SER A O 1
ATOM 923 N N . LEU A 1 114 ? 11.170 9.094 -2.689 1.00 94.19 114 LEU A N 1
ATOM 924 C CA . LEU A 1 114 ? 12.035 8.219 -3.496 1.00 94.19 114 LEU A CA 1
ATOM 925 C C . LEU A 1 114 ? 11.930 8.472 -5.007 1.00 94.19 114 LEU A C 1
ATOM 927 O O . LEU A 1 114 ? 12.786 8.001 -5.753 1.00 94.19 114 LEU A O 1
ATOM 931 N N . ILE A 1 115 ? 10.858 9.129 -5.458 1.00 90.56 115 ILE A N 1
ATOM 932 C CA . ILE A 1 115 ? 10.641 9.487 -6.869 1.00 90.56 115 ILE A CA 1
ATOM 933 C C . ILE A 1 115 ? 11.189 10.891 -7.160 1.00 90.56 115 ILE A C 1
ATOM 935 O O . ILE A 1 115 ? 11.536 11.197 -8.298 1.00 90.56 115 ILE A O 1
ATOM 939 N N . GLU A 1 116 ? 11.238 11.754 -6.144 1.00 86.31 116 GLU A N 1
ATOM 940 C CA . GLU A 1 116 ? 11.767 13.116 -6.256 1.00 86.31 116 GLU A CA 1
ATOM 941 C C . GLU A 1 116 ? 13.310 13.162 -6.287 1.00 86.31 116 GLU A C 1
ATOM 943 O O . GLU A 1 116 ? 13.866 14.146 -6.782 1.00 86.31 116 GLU A O 1
ATOM 948 N N . ASP A 1 117 ? 13.973 12.098 -5.810 1.00 65.62 117 ASP A N 1
ATOM 949 C CA . ASP A 1 117 ? 15.434 11.882 -5.811 1.00 65.62 117 ASP A CA 1
ATOM 950 C C . ASP A 1 117 ? 15.986 11.278 -7.127 1.00 65.62 117 ASP A C 1
ATOM 952 O O . ASP A 1 117 ? 16.999 11.817 -7.641 1.00 65.62 117 ASP A O 1
#

Foldseek 3Di:
DQDLVRLLVLLVVVLVVLVVVLVVLQFAQKAAPPKDKDKDFAPDPVLVCVQVPPPPPHDDPVPDDDPDDDDDDPSDRMDMDTDDRVVMGRHPPPGGHPPVSVVSVVVSVVSVVVNVD